Protein AF-A0A955QZ92-F1 (afdb_monomer_lite)

Radius of gyration: 21.79 Å; chains: 1; bounding box: 54×32×63 Å

Sequence (144 aa):
MKGEHNRLDAIRAVPSRWRGFRLCREVRLTLQNGEVLKRGCGRRGLYPFDGGWRCFYCGRYLYESVPSLQAMWFHFRLAREYWRVQSANGRDFINGVPVPGLPDPVPQALQSDLSEPDPPEWFSVFVESEEAEFKRYLKQKYLH

pLDDT: mean 74.3, std 14.41, range [29.67, 90.38]

Foldseek 3Di:
DDDDDPDVVVVVPDPPVLVQFDFFDWDWDQDPVRDTDIGTDRDRAWHDDQQGTAGPPRRDDDGDPDGDLLVVLVVVLVVCVQQPWDDDPNFTDHPNHTDDDDPPDDPPVCPVVSPDSGHDPLSVVVVPDDPVSSVVVCCVPPVD

Secondary structure (DSSP, 8-state):
-----SSSHHHHT--GGGTTPEE---EEEE-TTS-EEEE--SSEEEEEETTEEEETTT--EEE-SS--HHHHHHHHHHHHHHT--EEETTEEEETTEE--S---PPPGGGTTGGG-SSPPHHHHHHHHS-HHHHHHHHHHHH--

Structure (mmCIF, N/CA/C/O backbone):
data_AF-A0A955QZ92-F1
#
_entry.id   AF-A0A955QZ92-F1
#
loop_
_atom_site.group_PDB
_atom_site.id
_atom_site.type_symbol
_atom_site.label_atom_id
_atom_site.label_alt_id
_atom_site.label_comp_id
_atom_site.label_asym_id
_atom_site.label_entity_id
_atom_site.label_seq_id
_atom_site.pdbx_PDB_ins_code
_atom_site.Cartn_x
_atom_site.Cartn_y
_atom_site.Cartn_z
_atom_site.occupancy
_atom_site.B_iso_or_equiv
_atom_site.auth_seq_id
_atom_site.auth_comp_id
_atom_site.auth_asym_id
_atom_site.auth_atom_id
_atom_site.pdbx_PDB_model_num
ATOM 1 N N . MET A 1 1 ? 29.676 20.173 -33.181 1.00 40.31 1 MET A N 1
ATOM 2 C CA . MET A 1 1 ? 28.354 19.528 -33.334 1.00 40.31 1 MET A CA 1
ATOM 3 C C . MET A 1 1 ? 28.544 18.218 -34.087 1.00 40.31 1 MET A C 1
ATOM 5 O O . MET A 1 1 ? 28.833 18.254 -35.273 1.00 40.31 1 MET A O 1
ATOM 9 N N . LYS A 1 2 ? 28.497 17.074 -33.395 1.00 35.91 2 LYS A N 1
ATOM 10 C CA . LYS A 1 2 ? 28.507 15.735 -34.008 1.00 35.91 2 LYS A CA 1
ATOM 11 C C . LYS A 1 2 ? 27.272 15.003 -33.488 1.00 35.91 2 LYS A C 1
ATOM 13 O O . LYS A 1 2 ? 27.236 14.598 -32.331 1.00 35.91 2 LYS A O 1
ATOM 18 N N . GLY A 1 3 ? 26.241 15.002 -34.327 1.00 29.67 3 GLY A N 1
ATOM 19 C CA . GLY A 1 3 ? 24.891 14.550 -34.025 1.00 29.67 3 GLY A CA 1
ATOM 20 C C . GLY A 1 3 ? 24.728 13.030 -34.005 1.00 29.67 3 GLY A C 1
ATOM 21 O O . GLY A 1 3 ? 25.269 12.307 -34.836 1.00 29.67 3 GLY A O 1
ATOM 22 N N . GLU A 1 4 ? 23.946 12.577 -33.028 1.00 36.84 4 GLU A N 1
ATOM 23 C CA . GLU A 1 4 ? 22.686 11.846 -33.256 1.00 36.84 4 GLU A CA 1
ATOM 24 C C . GLU A 1 4 ? 22.673 10.554 -34.095 1.00 36.84 4 GLU A C 1
ATOM 26 O O . GLU A 1 4 ? 21.611 10.131 -34.531 1.00 36.84 4 GLU A O 1
ATOM 31 N N . HIS A 1 5 ? 23.786 9.835 -34.233 1.00 37.72 5 HIS A N 1
ATOM 32 C CA . HIS A 1 5 ? 23.803 8.502 -34.866 1.00 37.72 5 HIS A CA 1
ATOM 33 C C . HIS A 1 5 ? 24.046 7.351 -33.879 1.00 37.72 5 HIS A C 1
ATOM 35 O O . HIS A 1 5 ? 24.891 6.501 -34.118 1.00 37.72 5 HIS A O 1
ATOM 41 N N . ASN A 1 6 ? 23.354 7.310 -32.731 1.00 42.56 6 ASN A N 1
ATOM 42 C CA . ASN A 1 6 ? 23.531 6.166 -31.813 1.00 42.56 6 ASN A CA 1
ATOM 43 C C . ASN A 1 6 ? 22.317 5.764 -30.958 1.00 42.56 6 ASN A C 1
ATOM 45 O O . ASN A 1 6 ? 22.442 4.962 -30.034 1.00 42.56 6 ASN A O 1
ATOM 49 N N . ARG A 1 7 ? 21.118 6.304 -31.225 1.00 41.19 7 ARG A N 1
ATOM 50 C CA . ARG A 1 7 ? 19.920 5.979 -30.421 1.00 41.19 7 ARG A CA 1
ATOM 51 C C . ARG A 1 7 ? 19.051 4.859 -30.995 1.00 41.19 7 ARG A C 1
ATOM 53 O O . ARG A 1 7 ? 18.322 4.234 -30.229 1.00 41.19 7 ARG A O 1
ATOM 60 N N . LEU A 1 8 ? 19.141 4.584 -32.297 1.00 33.97 8 LEU A N 1
ATOM 61 C CA . LEU A 1 8 ? 18.308 3.574 -32.962 1.00 33.97 8 LEU A CA 1
ATOM 62 C C . LEU A 1 8 ? 18.939 2.170 -32.964 1.00 33.97 8 LEU A C 1
ATOM 64 O O . LEU A 1 8 ? 18.208 1.182 -32.895 1.00 33.97 8 LEU A O 1
ATOM 68 N N . ASP A 1 9 ? 20.268 2.055 -32.903 1.00 33.69 9 ASP A N 1
ATOM 69 C CA . ASP A 1 9 ? 20.948 0.749 -32.878 1.00 33.69 9 ASP A CA 1
ATOM 70 C C . ASP A 1 9 ? 20.812 0.020 -31.531 1.00 33.69 9 ASP A C 1
ATOM 72 O O . ASP A 1 9 ? 20.764 -1.210 -31.474 1.00 33.69 9 ASP A O 1
ATOM 76 N N . ALA A 1 10 ? 20.602 0.758 -30.436 1.00 40.53 10 ALA A N 1
ATOM 77 C CA . ALA A 1 10 ? 20.368 0.186 -29.107 1.00 40.53 10 ALA A CA 1
ATOM 78 C C . ALA A 1 10 ? 19.004 -0.527 -28.959 1.00 40.53 10 ALA A C 1
ATOM 80 O O . ALA A 1 10 ? 18.770 -1.228 -27.969 1.00 40.53 10 ALA A O 1
ATOM 81 N N . ILE A 1 11 ? 18.088 -0.354 -29.921 1.00 42.81 11 ILE A N 1
ATOM 82 C CA . ILE A 1 11 ? 16.780 -1.029 -29.934 1.00 42.81 11 ILE A CA 1
ATOM 83 C C . ILE A 1 11 ? 16.897 -2.431 -30.559 1.00 42.81 11 ILE A C 1
ATOM 85 O O . ILE A 1 11 ? 16.147 -3.332 -30.184 1.00 42.81 11 ILE A O 1
ATOM 89 N N . ARG A 1 12 ? 17.880 -2.663 -31.443 1.00 40.00 12 ARG A N 1
ATOM 90 C CA . ARG A 1 12 ? 18.053 -3.937 -32.167 1.00 40.00 12 ARG A CA 1
ATOM 91 C C . ARG A 1 12 ? 18.789 -5.028 -31.380 1.00 40.00 12 ARG A C 1
ATOM 93 O O . ARG A 1 12 ? 18.688 -6.194 -31.740 1.00 40.00 12 ARG A O 1
ATOM 100 N N . ALA A 1 13 ? 19.452 -4.687 -30.274 1.00 47.59 13 ALA A N 1
ATOM 101 C CA . ALA A 1 13 ? 20.216 -5.630 -29.447 1.00 47.59 13 ALA A CA 1
ATOM 102 C C . ALA A 1 13 ? 19.451 -6.155 -28.215 1.00 47.59 13 ALA A C 1
ATOM 104 O O . ALA A 1 13 ? 20.060 -6.575 -27.234 1.00 47.59 13 ALA A O 1
ATOM 105 N N . VAL A 1 14 ? 18.116 -6.094 -28.214 1.00 44.47 14 VAL A N 1
ATOM 106 C CA . VAL A 1 14 ? 17.300 -6.594 -27.100 1.00 44.47 14 VAL A CA 1
ATOM 107 C C . VAL A 1 14 ? 16.925 -8.046 -27.395 1.00 44.47 14 VAL A C 1
ATOM 109 O O . VAL A 1 14 ? 16.138 -8.277 -28.314 1.00 44.47 14 VAL A O 1
ATOM 112 N N . PRO A 1 15 ? 17.446 -9.038 -26.646 1.00 48.94 15 PRO A N 1
ATOM 113 C CA . PRO A 1 15 ? 17.059 -10.428 -26.852 1.00 48.94 15 PRO A CA 1
ATOM 114 C C . PRO A 1 15 ? 15.538 -10.558 -26.717 1.00 48.94 15 PRO A C 1
ATOM 116 O O . PRO A 1 15 ? 14.954 -9.953 -25.818 1.00 48.94 15 PRO A O 1
ATOM 119 N N . SER A 1 16 ? 14.896 -11.339 -27.587 1.00 55.75 16 SER A N 1
ATOM 120 C CA . SER A 1 16 ? 13.429 -11.460 -27.694 1.00 55.75 16 SER A CA 1
ATOM 121 C C . SER A 1 16 ? 12.715 -11.697 -26.355 1.00 55.75 16 SER A C 1
ATOM 123 O O .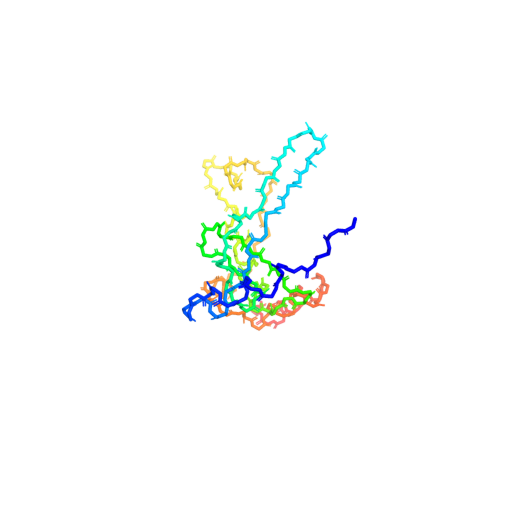 SER A 1 16 ? 11.627 -11.164 -26.160 1.00 55.75 16 SER A O 1
ATOM 125 N N . ARG A 1 17 ? 13.365 -12.404 -25.418 1.00 50.94 17 ARG A N 1
ATOM 126 C CA . ARG A 1 17 ? 12.910 -12.652 -24.034 1.00 50.94 17 ARG A CA 1
ATOM 127 C C . ARG A 1 17 ? 12.725 -11.402 -23.160 1.00 50.94 17 ARG A C 1
ATOM 129 O O . ARG A 1 17 ? 12.128 -11.492 -22.098 1.00 50.94 17 ARG A O 1
ATOM 136 N N . TRP A 1 18 ? 13.254 -10.251 -23.576 1.00 49.97 18 TRP A N 1
ATOM 137 C CA . TRP A 1 18 ? 13.146 -8.977 -22.857 1.00 49.97 18 TRP A CA 1
ATOM 138 C C . TRP A 1 18 ? 12.116 -8.021 -23.475 1.00 49.97 18 TRP A C 1
ATOM 140 O O . TRP A 1 18 ? 11.957 -6.899 -22.985 1.00 49.97 18 TRP A O 1
ATOM 150 N N . ARG A 1 19 ? 11.409 -8.432 -24.540 1.00 52.34 19 ARG A N 1
ATOM 151 C CA . ARG A 1 19 ? 10.247 -7.689 -25.045 1.00 52.34 19 ARG A CA 1
ATOM 152 C C . ARG A 1 19 ? 9.171 -7.688 -23.953 1.00 52.34 19 ARG A C 1
ATOM 154 O O . ARG A 1 19 ? 8.686 -8.743 -23.576 1.00 52.34 19 ARG A O 1
ATOM 161 N N . GLY A 1 20 ? 8.865 -6.509 -23.410 1.00 62.28 20 GLY A N 1
ATOM 162 C CA . GLY A 1 20 ? 7.919 -6.319 -22.301 1.00 62.28 20 GLY A CA 1
ATOM 163 C C . GLY A 1 20 ? 8.542 -5.774 -21.009 1.00 62.28 20 GLY A C 1
ATOM 164 O O . GLY A 1 20 ? 7.828 -5.183 -20.204 1.00 62.28 20 GLY A O 1
ATOM 165 N N . PHE A 1 21 ? 9.868 -5.870 -20.830 1.00 71.69 21 PHE A N 1
ATOM 166 C CA . PHE A 1 21 ? 10.533 -5.375 -19.619 1.00 71.69 21 PHE A CA 1
ATOM 167 C C . PHE A 1 21 ? 11.074 -3.948 -19.787 1.00 71.69 21 PHE A C 1
ATOM 169 O O . PHE A 1 21 ? 11.893 -3.667 -20.669 1.00 71.69 21 PHE A O 1
ATOM 176 N N . ARG A 1 22 ? 10.666 -3.037 -18.896 1.00 84.56 22 ARG A N 1
ATOM 177 C CA . ARG A 1 22 ? 11.138 -1.643 -18.854 1.00 84.56 22 ARG A CA 1
ATOM 178 C C . ARG A 1 22 ? 12.416 -1.491 -18.014 1.00 84.56 22 ARG A C 1
ATOM 180 O O . ARG A 1 22 ? 12.783 -2.337 -17.192 1.00 84.56 22 ARG A O 1
ATOM 187 N N . LEU A 1 23 ? 13.118 -0.379 -18.234 1.00 86.81 23 LEU A N 1
ATOM 188 C CA . LEU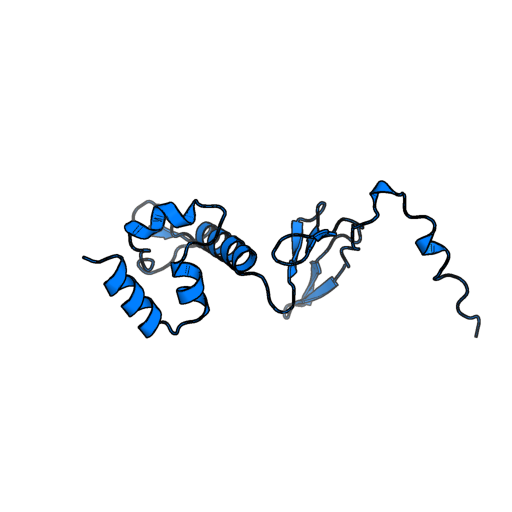 A 1 23 ? 14.327 -0.008 -17.496 1.00 86.81 23 LEU A CA 1
ATOM 189 C C . LEU A 1 23 ? 13.982 0.511 -16.093 1.00 86.81 23 LEU A C 1
ATOM 191 O O . LEU A 1 23 ? 13.323 1.543 -15.968 1.00 86.81 23 LEU A O 1
ATOM 195 N N . CYS A 1 24 ? 14.497 -0.135 -15.045 1.00 87.81 24 CYS A N 1
ATOM 196 C CA . CYS A 1 24 ? 14.439 0.394 -13.684 1.00 87.81 24 CYS A CA 1
ATOM 197 C C . CYS A 1 24 ? 15.444 1.544 -13.534 1.00 87.81 24 CYS A C 1
ATOM 199 O O . CYS A 1 24 ? 16.604 1.321 -13.187 1.00 87.81 24 CYS A O 1
ATOM 201 N N . ARG A 1 25 ? 15.018 2.775 -13.838 1.00 85.56 25 ARG A N 1
ATOM 202 C CA . ARG A 1 25 ? 15.896 3.955 -13.794 1.00 85.56 25 ARG A CA 1
ATOM 203 C C . ARG A 1 25 ? 16.478 4.165 -12.401 1.00 85.56 25 ARG A C 1
ATOM 205 O O . ARG A 1 25 ? 15.756 4.078 -11.410 1.00 85.56 25 ARG A O 1
ATOM 212 N N . GLU A 1 26 ? 17.763 4.482 -12.338 1.00 90.38 26 GLU A N 1
ATOM 213 C CA . GLU A 1 26 ? 18.386 4.926 -11.096 1.00 90.38 26 GLU A CA 1
ATOM 214 C C . GLU A 1 26 ? 17.992 6.380 -10.825 1.00 90.38 26 GLU A C 1
ATOM 216 O O . GLU A 1 26 ? 18.069 7.228 -11.710 1.00 90.38 26 GLU A O 1
ATOM 221 N N . VAL A 1 27 ? 17.542 6.657 -9.606 1.00 85.25 27 VAL A N 1
ATOM 222 C CA . VAL A 1 27 ? 17.233 7.999 -9.111 1.00 85.25 27 VAL A CA 1
ATOM 223 C C . VAL A 1 27 ? 18.059 8.201 -7.854 1.00 85.25 27 VAL A C 1
ATOM 225 O O . VAL A 1 27 ? 18.016 7.363 -6.956 1.00 85.25 27 VAL A O 1
ATOM 228 N N . ARG A 1 28 ? 18.827 9.286 -7.793 1.00 84.94 28 ARG A N 1
ATOM 229 C CA . ARG A 1 28 ? 19.561 9.687 -6.590 1.00 84.94 28 ARG A CA 1
ATOM 230 C C . ARG A 1 28 ? 18.813 10.851 -5.957 1.00 84.94 28 ARG A C 1
ATOM 232 O O . ARG A 1 28 ? 18.557 11.840 -6.635 1.00 84.94 28 ARG A O 1
ATOM 239 N N . LEU A 1 29 ? 18.416 10.687 -4.704 1.00 80.25 29 LEU A N 1
ATOM 240 C CA . LEU A 1 29 ? 17.719 11.692 -3.911 1.00 80.25 29 LEU A CA 1
ATOM 241 C C . LEU A 1 29 ? 18.671 12.149 -2.815 1.00 80.25 29 LEU A C 1
ATOM 243 O O . LEU A 1 29 ? 19.108 11.322 -2.021 1.00 80.25 29 LEU A O 1
ATOM 247 N N . THR A 1 30 ? 18.991 13.436 -2.778 1.00 87.69 30 THR A N 1
ATOM 248 C CA . THR A 1 30 ? 19.727 14.014 -1.652 1.00 87.69 30 THR A CA 1
ATOM 249 C C . THR A 1 30 ? 18.722 14.403 -0.574 1.00 87.69 30 THR A C 1
ATOM 251 O O . THR A 1 30 ? 17.778 15.145 -0.846 1.00 87.69 30 THR A O 1
ATOM 254 N N . LEU A 1 31 ? 18.885 13.854 0.625 1.00 80.50 31 LEU A N 1
ATOM 255 C CA . LEU A 1 31 ? 18.057 14.141 1.792 1.00 80.50 31 LEU A CA 1
ATOM 256 C C . LEU A 1 31 ? 18.471 15.475 2.433 1.00 80.50 31 LEU A C 1
ATOM 258 O O . LEU A 1 31 ? 19.552 16.000 2.169 1.00 80.50 31 LEU A O 1
ATOM 262 N N . GLN A 1 32 ? 17.618 16.026 3.303 1.00 69.25 32 GLN A N 1
ATOM 263 C CA . GLN A 1 32 ? 17.880 17.305 3.983 1.00 69.25 32 GLN A CA 1
ATOM 264 C C . GLN A 1 32 ? 19.141 17.279 4.867 1.00 69.25 32 GLN A C 1
ATOM 266 O O . GLN A 1 32 ? 19.760 18.316 5.075 1.00 69.25 32 GLN A O 1
ATOM 271 N N . ASN A 1 33 ? 19.548 16.100 5.346 1.00 82.38 33 ASN A N 1
ATOM 272 C CA . ASN A 1 33 ? 20.774 15.882 6.120 1.00 82.38 33 ASN A CA 1
ATOM 273 C C . ASN A 1 33 ? 22.032 15.669 5.245 1.00 82.38 33 ASN A C 1
ATOM 275 O O . ASN A 1 33 ? 23.099 15.380 5.778 1.00 82.38 33 ASN A O 1
ATOM 279 N N . GLY A 1 34 ? 21.922 15.782 3.916 1.00 83.50 34 GLY A N 1
ATOM 280 C CA . GLY A 1 34 ? 23.031 15.605 2.973 1.00 83.50 34 GLY A CA 1
ATOM 281 C C . GLY A 1 34 ? 23.281 14.162 2.518 1.00 83.50 34 GLY A C 1
ATOM 282 O O . GLY A 1 34 ? 24.095 13.948 1.619 1.00 83.50 34 GLY A O 1
ATOM 283 N N . GLU A 1 35 ? 22.576 13.169 3.065 1.00 77.00 35 GLU A N 1
ATOM 284 C CA . GLU A 1 35 ? 22.698 11.777 2.620 1.00 77.00 35 GLU A CA 1
ATOM 285 C C . GLU A 1 35 ? 22.128 11.583 1.210 1.00 77.00 35 GLU A C 1
ATOM 287 O O . GLU A 1 35 ? 21.101 12.159 0.846 1.00 77.00 35 GLU A O 1
ATOM 292 N N . VAL A 1 36 ? 22.768 10.732 0.402 1.00 80.50 36 VAL A N 1
ATOM 293 C CA . VAL A 1 36 ? 22.316 10.428 -0.964 1.00 80.50 36 VAL A CA 1
ATOM 294 C C . VAL A 1 36 ? 21.696 9.039 -1.014 1.00 80.50 36 VAL A C 1
ATOM 296 O O . VAL A 1 36 ? 22.383 8.020 -0.961 1.00 80.50 36 VAL A O 1
ATOM 299 N N . LEU A 1 37 ? 20.382 8.994 -1.203 1.00 77.25 37 LEU A N 1
ATOM 300 C CA . LEU A 1 37 ? 19.622 7.763 -1.340 1.00 77.25 37 LEU A CA 1
ATOM 301 C C . LEU A 1 37 ? 19.491 7.374 -2.817 1.00 77.25 37 LEU A C 1
ATOM 303 O O . LEU A 1 37 ? 18.907 8.093 -3.631 1.00 77.25 37 LEU A O 1
ATOM 307 N N . LYS A 1 38 ? 20.006 6.195 -3.176 1.00 82.19 38 LYS A N 1
ATOM 308 C CA . LYS A 1 38 ? 19.852 5.608 -4.514 1.00 82.19 38 LYS A CA 1
ATOM 309 C C . LYS A 1 38 ? 18.593 4.737 -4.571 1.00 82.19 38 LYS A C 1
ATOM 311 O O . LYS A 1 38 ? 18.492 3.741 -3.864 1.00 82.19 38 LYS A O 1
ATOM 316 N N . ARG A 1 39 ? 17.660 5.053 -5.474 1.00 79.94 39 ARG A N 1
ATOM 317 C CA . ARG A 1 39 ? 16.501 4.210 -5.825 1.00 79.94 39 ARG A CA 1
ATOM 318 C C . ARG A 1 39 ? 16.661 3.616 -7.219 1.00 79.94 39 ARG A C 1
ATOM 320 O O . ARG A 1 39 ? 16.948 4.334 -8.169 1.00 79.94 39 ARG A O 1
ATOM 327 N N . GLY A 1 40 ? 16.357 2.328 -7.371 1.00 83.81 40 GLY A N 1
ATOM 328 C CA . GLY A 1 40 ? 16.430 1.624 -8.657 1.00 83.81 40 GLY A CA 1
ATOM 329 C C . GLY A 1 40 ? 17.820 1.065 -8.972 1.00 83.81 40 GLY A C 1
ATOM 330 O O . GLY A 1 40 ? 18.828 1.529 -8.445 1.00 83.81 40 GLY A O 1
ATOM 331 N N . CYS A 1 41 ? 17.857 0.025 -9.807 1.00 88.38 41 CYS A N 1
ATOM 332 C CA . CYS A 1 41 ? 19.059 -0.787 -10.037 1.00 88.38 41 CYS A CA 1
ATOM 333 C C . CYS A 1 41 ? 19.681 -0.642 -11.432 1.00 88.38 41 CYS A C 1
ATOM 335 O O . CYS A 1 41 ? 20.590 -1.398 -11.758 1.00 88.38 41 CYS A O 1
ATOM 337 N N . GLY A 1 42 ? 19.132 0.211 -12.304 1.00 88.44 42 GLY A N 1
ATOM 338 C CA . GLY A 1 42 ? 19.633 0.414 -13.669 1.00 88.44 42 GLY A CA 1
ATOM 339 C C . GLY A 1 42 ? 19.408 -0.769 -14.620 1.00 88.44 42 GLY A C 1
ATOM 340 O O . GLY A 1 42 ? 19.730 -0.680 -15.800 1.00 88.44 42 GLY A O 1
ATOM 341 N N . ARG A 1 43 ? 18.838 -1.881 -14.139 1.00 85.88 43 ARG A N 1
ATOM 342 C CA . ARG A 1 43 ? 18.580 -3.088 -14.939 1.00 85.88 43 ARG A CA 1
ATOM 343 C C . ARG A 1 43 ? 17.241 -2.992 -15.671 1.00 85.88 43 ARG A C 1
ATOM 345 O O . ARG A 1 43 ? 16.274 -2.427 -15.152 1.00 85.88 43 ARG A O 1
ATOM 352 N N . ARG A 1 44 ? 17.159 -3.582 -16.867 1.00 87.06 44 ARG A N 1
ATOM 353 C CA . ARG A 1 44 ? 15.875 -3.864 -17.525 1.00 87.06 44 ARG A CA 1
ATOM 354 C C . ARG A 1 44 ? 15.248 -5.064 -16.837 1.00 87.06 44 ARG A C 1
ATOM 356 O O . ARG A 1 44 ? 15.767 -6.162 -16.928 1.00 87.06 44 ARG A O 1
ATOM 363 N N . GLY A 1 45 ? 14.189 -4.820 -16.088 1.00 87.19 45 GLY A N 1
ATOM 364 C CA . GLY A 1 45 ? 13.555 -5.837 -15.251 1.00 87.19 45 GLY A CA 1
ATOM 365 C C . GLY A 1 45 ? 12.271 -5.352 -14.599 1.00 87.19 45 GLY A C 1
ATOM 366 O O . GLY A 1 45 ? 11.753 -6.040 -13.727 1.00 87.19 45 GLY A O 1
ATOM 367 N N . LEU A 1 46 ? 11.781 -4.169 -14.991 1.00 87.12 46 LEU A N 1
ATOM 368 C CA . LEU A 1 46 ? 10.437 -3.733 -14.648 1.00 87.12 46 LEU A CA 1
ATOM 369 C C . LEU A 1 46 ? 9.449 -4.513 -15.503 1.00 87.12 46 LEU A C 1
ATOM 371 O O . LEU A 1 46 ? 9.488 -4.385 -16.725 1.00 87.12 46 LEU A O 1
ATOM 375 N N . TYR A 1 47 ? 8.574 -5.271 -14.869 1.00 83.31 47 TYR A N 1
ATOM 376 C CA . TYR A 1 47 ? 7.450 -5.943 -15.509 1.00 83.31 47 TYR A CA 1
ATOM 377 C C . TYR A 1 47 ? 6.137 -5.320 -15.029 1.00 83.31 47 TYR A C 1
ATOM 379 O O . TYR A 1 47 ? 6.120 -4.732 -13.939 1.00 83.31 47 TYR A O 1
ATOM 387 N N . PRO A 1 48 ? 5.071 -5.386 -15.843 1.00 82.06 48 PRO A N 1
ATOM 388 C CA . PRO A 1 48 ? 3.777 -4.859 -15.448 1.00 82.06 48 PRO A CA 1
ATOM 389 C C . PRO A 1 48 ? 3.179 -5.683 -14.300 1.00 82.06 48 PRO A C 1
ATOM 391 O O . PRO A 1 48 ? 3.357 -6.897 -14.238 1.00 82.06 48 PRO A O 1
ATOM 394 N N . PHE A 1 49 ? 2.472 -5.005 -13.405 1.00 78.12 49 PHE A N 1
ATOM 395 C CA . PHE A 1 49 ? 1.547 -5.579 -12.429 1.00 78.12 49 PHE A CA 1
ATOM 396 C C . PHE A 1 49 ? 0.331 -4.647 -12.333 1.00 78.12 49 PHE A C 1
ATOM 398 O O . PHE A 1 49 ? 0.370 -3.547 -12.883 1.00 78.12 49 PHE A O 1
ATOM 405 N N . ASP A 1 50 ? -0.709 -5.036 -11.600 1.00 69.50 50 ASP A N 1
ATOM 406 C CA . ASP A 1 50 ? -1.997 -4.321 -11.584 1.00 69.50 50 ASP A CA 1
ATOM 407 C C . ASP A 1 50 ? -1.907 -2.845 -11.147 1.00 69.50 50 ASP A C 1
ATOM 409 O O . ASP A 1 50 ? -2.823 -2.068 -11.397 1.00 69.50 50 ASP A O 1
ATOM 413 N N . GLY A 1 51 ? -0.812 -2.431 -10.499 1.00 68.38 51 GLY A N 1
ATOM 414 C CA . GLY A 1 51 ? -0.578 -1.054 -10.044 1.00 68.38 51 GLY A CA 1
ATOM 415 C C . GLY A 1 51 ? 0.454 -0.256 -10.822 1.00 68.38 51 GLY A C 1
ATOM 416 O O . GLY A 1 51 ? 0.807 0.842 -10.390 1.00 68.38 51 GLY A O 1
ATOM 417 N N . GLY A 1 52 ? 0.999 -0.813 -11.902 1.00 82.75 52 GLY A N 1
ATOM 418 C CA . GLY A 1 52 ? 2.060 -0.205 -12.695 1.00 82.75 52 GLY A CA 1
ATOM 419 C C . GLY A 1 52 ? 3.200 -1.175 -12.955 1.00 82.75 52 GLY A C 1
ATOM 420 O O . GLY A 1 52 ? 3.027 -2.179 -13.636 1.00 82.75 52 GLY A O 1
ATOM 421 N N . TRP A 1 53 ? 4.405 -0.880 -12.460 1.00 84.44 53 TRP A N 1
ATOM 422 C CA . TRP A 1 53 ? 5.606 -1.657 -12.785 1.00 84.44 53 TRP A CA 1
ATOM 423 C C . TRP A 1 53 ? 6.395 -2.079 -11.547 1.00 84.44 53 TRP A C 1
ATOM 425 O O . TRP A 1 53 ? 6.711 -1.244 -10.702 1.00 84.44 53 TRP A O 1
ATOM 435 N N . ARG A 1 54 ? 6.804 -3.350 -11.475 1.00 85.38 54 ARG A N 1
ATOM 436 C CA . ARG A 1 54 ? 7.653 -3.892 -10.400 1.00 85.38 54 ARG A CA 1
ATOM 437 C C . ARG A 1 54 ? 8.97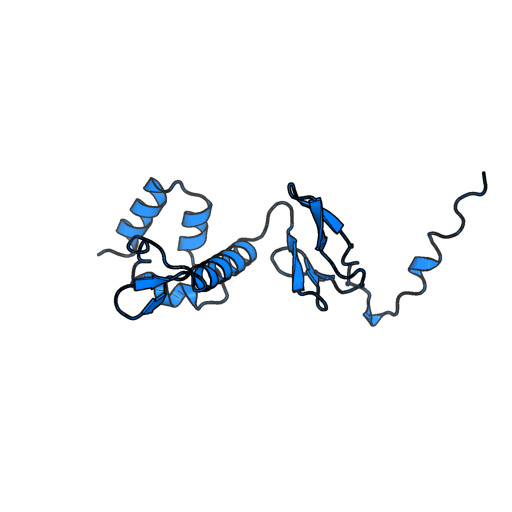8 -4.397 -10.955 1.00 85.38 54 ARG A C 1
ATOM 439 O O . ARG A 1 54 ? 9.019 -5.051 -11.989 1.00 85.38 54 ARG A O 1
ATOM 446 N N . CYS A 1 55 ? 10.088 -4.095 -10.280 1.00 85.88 55 CYS A N 1
ATOM 447 C CA . CYS A 1 55 ? 11.417 -4.553 -10.688 1.00 85.88 55 CYS A CA 1
ATOM 448 C C . CYS A 1 55 ? 11.748 -5.919 -10.078 1.00 85.88 55 CYS A C 1
ATOM 450 O O . CYS A 1 55 ? 11.785 -6.043 -8.854 1.00 85.88 55 CYS A O 1
ATOM 452 N N . PHE A 1 56 ? 12.090 -6.907 -10.911 1.00 84.31 56 PHE A N 1
ATOM 453 C CA . PHE A 1 56 ? 12.508 -8.242 -10.455 1.00 84.31 56 PHE A CA 1
ATOM 454 C C . PHE A 1 56 ? 13.766 -8.217 -9.570 1.00 84.31 56 PHE A C 1
ATOM 456 O O . PHE A 1 56 ? 13.895 -9.011 -8.649 1.00 84.31 56 PHE A O 1
ATOM 463 N N . TYR A 1 57 ? 14.695 -7.293 -9.830 1.00 84.50 57 TYR A N 1
ATOM 464 C CA . TYR A 1 57 ? 16.014 -7.307 -9.189 1.00 84.50 57 TYR A CA 1
ATOM 465 C C . TYR A 1 57 ? 16.081 -6.574 -7.854 1.00 84.50 57 TYR A C 1
ATOM 467 O O . TYR A 1 57 ? 16.791 -7.008 -6.958 1.00 84.50 57 TYR A O 1
ATOM 475 N N . CYS A 1 58 ? 15.412 -5.427 -7.739 1.00 82.69 58 CYS A N 1
ATOM 476 C CA . CYS A 1 58 ? 15.519 -4.570 -6.554 1.00 82.69 58 CYS A CA 1
ATOM 477 C C . CYS A 1 58 ? 14.184 -4.327 -5.853 1.00 82.69 58 CYS A C 1
ATOM 479 O O . CYS A 1 58 ? 14.114 -3.479 -4.970 1.00 82.69 58 CYS A O 1
ATOM 481 N N . GLY A 1 59 ? 13.112 -4.993 -6.292 1.00 81.31 59 GLY A N 1
ATOM 482 C CA . GLY A 1 59 ? 11.788 -4.872 -5.683 1.00 81.31 59 GLY A CA 1
ATOM 483 C C . GLY A 1 59 ? 11.142 -3.490 -5.808 1.00 81.31 59 GLY A C 1
ATOM 484 O O . GLY A 1 59 ? 10.085 -3.272 -5.231 1.00 81.31 59 GLY A O 1
ATOM 485 N N . ARG A 1 60 ? 11.740 -2.546 -6.551 1.00 79.81 60 ARG A N 1
ATOM 486 C CA . ARG A 1 60 ? 11.186 -1.197 -6.726 1.00 79.81 60 ARG A CA 1
ATOM 487 C C . ARG A 1 60 ? 9.864 -1.240 -7.492 1.00 79.81 60 ARG A C 1
ATOM 489 O O . ARG A 1 60 ? 9.807 -1.839 -8.566 1.00 79.81 60 ARG A O 1
ATOM 496 N N . TYR A 1 61 ? 8.886 -0.491 -6.995 1.00 79.06 61 TYR A N 1
ATOM 497 C CA . TYR A 1 61 ? 7.617 -0.216 -7.663 1.00 79.06 61 TYR A CA 1
ATOM 498 C C . TYR A 1 61 ? 7.639 1.160 -8.348 1.00 79.06 61 TYR A C 1
ATOM 500 O O . TYR A 1 61 ? 8.247 2.111 -7.844 1.00 79.06 61 TYR A O 1
ATOM 508 N N . LEU A 1 62 ? 7.002 1.254 -9.512 1.00 75.75 62 LEU A N 1
ATOM 509 C CA . LEU A 1 62 ? 6.623 2.495 -10.181 1.00 75.75 62 LEU A CA 1
ATOM 510 C C . LEU A 1 62 ? 5.113 2.449 -10.401 1.00 75.75 62 LEU A C 1
ATOM 512 O O . LEU A 1 62 ? 4.650 1.680 -11.242 1.00 75.75 62 LEU A O 1
ATOM 516 N N . TYR A 1 63 ? 4.379 3.250 -9.636 1.00 69.94 63 TYR A N 1
ATOM 517 C CA . TYR A 1 63 ? 2.925 3.307 -9.736 1.00 69.94 63 TYR A CA 1
ATOM 518 C C . TYR A 1 63 ? 2.475 4.118 -10.945 1.00 69.94 63 TYR A C 1
ATOM 520 O O . TYR A 1 63 ? 3.165 5.048 -11.374 1.00 69.94 63 TYR A O 1
ATOM 528 N N . GLU A 1 64 ? 1.321 3.753 -11.487 1.00 69.44 64 GLU A N 1
ATOM 529 C CA . GLU A 1 64 ? 0.604 4.578 -12.459 1.00 69.44 64 GLU A CA 1
ATOM 530 C C . GLU A 1 64 ? -0.010 5.813 -11.789 1.00 69.44 64 GLU A C 1
ATOM 532 O O . GLU A 1 64 ? -0.129 5.879 -10.566 1.00 69.44 64 GLU A O 1
ATOM 537 N N . SER A 1 65 ? -0.371 6.820 -12.591 1.00 64.31 65 SER A N 1
ATOM 538 C CA . SER A 1 65 ? -0.967 8.068 -12.090 1.00 64.31 65 SER A CA 1
ATOM 539 C C . SER A 1 65 ? -2.302 7.849 -11.377 1.00 64.31 65 SER A C 1
ATOM 541 O O . SER A 1 65 ? -2.669 8.654 -10.530 1.00 64.31 65 SER A O 1
ATOM 543 N N . VAL A 1 66 ? -3.004 6.763 -11.713 1.00 70.50 66 VAL A N 1
ATOM 544 C CA . VAL A 1 66 ? -4.201 6.280 -11.022 1.00 70.50 66 VAL A CA 1
ATOM 545 C C . VAL A 1 66 ? -4.018 4.770 -10.821 1.00 70.50 66 VAL A C 1
ATOM 547 O O . VAL A 1 66 ? -4.207 4.017 -11.774 1.00 70.50 66 VAL A O 1
ATOM 550 N N . PRO A 1 67 ? -3.552 4.305 -9.649 1.00 68.81 67 PRO A N 1
ATOM 551 C CA . PRO A 1 67 ? -3.381 2.876 -9.398 1.00 68.81 67 PRO A CA 1
ATOM 552 C C . PRO A 1 67 ? -4.742 2.166 -9.361 1.00 68.81 67 PRO A C 1
ATOM 554 O O . PRO A 1 67 ? -5.733 2.742 -8.919 1.00 68.81 67 PRO A O 1
ATOM 557 N N . SER A 1 68 ? -4.794 0.902 -9.791 1.00 81.38 68 SER A N 1
ATOM 558 C CA . SER A 1 68 ? -6.007 0.085 -9.657 1.00 81.38 68 SER A CA 1
ATOM 559 C C . SER A 1 68 ? -6.364 -0.172 -8.187 1.00 81.38 68 SER A C 1
ATOM 561 O O . SER A 1 68 ? -5.499 -0.147 -7.305 1.00 81.38 68 SER A O 1
ATOM 563 N N . LEU A 1 69 ? -7.630 -0.510 -7.922 1.00 81.00 69 LEU A N 1
ATOM 564 C CA . LEU A 1 69 ? -8.084 -0.880 -6.578 1.00 81.00 69 LEU A CA 1
ATOM 565 C C . LEU A 1 69 ? -7.315 -2.096 -6.024 1.00 81.00 69 LEU A C 1
ATOM 567 O O . LEU A 1 69 ? -6.975 -2.117 -4.844 1.00 81.00 69 LEU A O 1
ATOM 571 N N . GLN A 1 70 ? -6.951 -3.061 -6.879 1.00 80.44 70 GLN A N 1
ATOM 572 C CA . GLN A 1 70 ? -6.096 -4.202 -6.518 1.00 80.44 70 GLN A CA 1
ATOM 573 C C . GLN A 1 70 ? -4.702 -3.765 -6.059 1.00 80.44 70 GLN A C 1
ATOM 575 O O . GLN A 1 70 ? -4.182 -4.256 -5.056 1.00 80.44 70 GLN A O 1
ATOM 580 N N . ALA A 1 71 ? -4.097 -2.798 -6.747 1.00 75.00 71 ALA A N 1
ATOM 581 C CA . ALA A 1 71 ? -2.810 -2.256 -6.340 1.00 75.00 71 ALA A CA 1
ATOM 582 C C . ALA A 1 71 ? -2.895 -1.496 -5.016 1.00 75.00 71 ALA A C 1
ATOM 584 O O . ALA A 1 71 ? -2.060 -1.694 -4.132 1.00 75.00 71 ALA A O 1
ATOM 585 N N . MET A 1 72 ? -3.920 -0.657 -4.857 1.00 81.50 72 MET A N 1
ATOM 586 C CA . MET A 1 72 ? -4.178 0.045 -3.601 1.00 81.50 72 MET A CA 1
ATOM 587 C C . MET A 1 72 ? -4.390 -0.945 -2.454 1.00 81.50 72 MET A C 1
ATOM 589 O O . MET A 1 72 ? -3.848 -0.742 -1.371 1.00 81.50 72 MET A O 1
ATOM 593 N N . TRP A 1 73 ? -5.082 -2.055 -2.711 1.00 86.06 73 TRP A N 1
ATOM 594 C CA . TRP A 1 73 ? -5.320 -3.114 -1.737 1.00 86.06 73 TRP A CA 1
ATOM 595 C C . TRP A 1 73 ? -4.051 -3.847 -1.323 1.00 86.06 73 TRP A C 1
ATOM 597 O O . TRP A 1 73 ? -3.794 -4.033 -0.134 1.00 86.06 73 TRP A O 1
ATOM 607 N N . PHE A 1 74 ? -3.207 -4.212 -2.289 1.00 82.56 74 PHE A N 1
ATOM 608 C CA . PHE A 1 74 ? -1.896 -4.789 -2.004 1.00 82.56 74 PHE A CA 1
ATOM 609 C C . PHE A 1 74 ? -1.067 -3.872 -1.091 1.00 82.56 74 PHE A C 1
ATOM 611 O O . PHE A 1 74 ? -0.494 -4.333 -0.102 1.00 82.56 74 PHE A O 1
ATOM 618 N N . HIS A 1 75 ? -1.037 -2.566 -1.376 1.00 78.69 75 HIS A N 1
ATOM 619 C CA . HIS A 1 75 ? -0.305 -1.609 -0.546 1.00 78.69 75 HIS A CA 1
ATOM 620 C C . HIS A 1 75 ? -0.941 -1.367 0.807 1.00 78.69 75 HIS A C 1
ATOM 622 O O . HIS A 1 75 ? -0.212 -1.253 1.788 1.00 78.69 75 HIS A O 1
ATOM 628 N N . PHE A 1 76 ? -2.266 -1.327 0.876 1.00 83.81 76 PHE A N 1
ATOM 629 C CA . PHE A 1 76 ? -2.994 -1.227 2.127 1.00 83.81 76 PHE A CA 1
ATOM 630 C C . PHE A 1 76 ? -2.668 -2.401 3.052 1.00 83.81 76 PHE A C 1
ATOM 632 O O . PHE A 1 76 ? -2.302 -2.182 4.205 1.00 83.81 76 PHE A O 1
ATOM 639 N N . ARG A 1 77 ? -2.708 -3.637 2.537 1.00 84.00 77 ARG A N 1
ATOM 640 C CA . ARG A 1 77 ? -2.335 -4.836 3.299 1.00 84.00 77 ARG A CA 1
ATOM 641 C C . ARG A 1 77 ? -0.874 -4.810 3.726 1.00 84.00 77 ARG A C 1
ATOM 643 O O . ARG A 1 77 ? -0.582 -5.021 4.897 1.00 84.00 77 ARG A O 1
ATOM 650 N N . LEU A 1 78 ? 0.041 -4.487 2.810 1.00 77.19 78 LEU A N 1
ATOM 651 C CA . LEU A 1 78 ? 1.469 -4.404 3.125 1.00 77.19 78 LEU A CA 1
ATOM 652 C C . LEU A 1 78 ? 1.755 -3.338 4.190 1.00 77.19 78 LEU A C 1
ATOM 654 O O . LEU A 1 78 ? 2.514 -3.587 5.122 1.00 77.19 78 LEU A O 1
ATOM 658 N N . ALA A 1 79 ? 1.146 -2.158 4.061 1.00 73.75 79 ALA A N 1
ATOM 659 C CA . ALA A 1 79 ? 1.268 -1.087 5.037 1.00 73.75 79 ALA A CA 1
ATOM 660 C C . ALA A 1 79 ? 0.684 -1.515 6.382 1.00 73.75 79 ALA A C 1
ATOM 662 O O . ALA A 1 79 ? 1.316 -1.280 7.404 1.00 73.75 79 ALA A O 1
ATOM 663 N N . ARG A 1 80 ? -0.468 -2.190 6.401 1.00 76.31 80 ARG A N 1
ATOM 664 C CA . ARG A 1 80 ? -1.049 -2.694 7.645 1.00 76.31 80 ARG A CA 1
ATOM 665 C C . ARG A 1 80 ? -0.199 -3.749 8.323 1.00 76.31 80 ARG A C 1
ATOM 667 O O . ARG A 1 80 ? -0.015 -3.634 9.521 1.00 76.31 80 ARG A O 1
ATOM 674 N N . GLU A 1 81 ? 0.337 -4.725 7.599 1.00 70.38 81 GLU A N 1
ATOM 675 C CA . GLU A 1 81 ? 1.235 -5.725 8.190 1.00 70.38 81 GLU A CA 1
ATOM 676 C C . GLU A 1 81 ? 2.516 -5.076 8.724 1.00 70.38 81 GLU A C 1
ATOM 678 O O . GLU A 1 81 ? 2.956 -5.375 9.831 1.00 70.38 81 GLU A O 1
ATOM 683 N N . TYR A 1 82 ? 3.080 -4.124 7.976 1.00 65.56 82 TYR A N 1
ATOM 684 C CA . TYR A 1 82 ? 4.279 -3.406 8.398 1.00 65.56 82 TYR A CA 1
ATOM 685 C C . TYR A 1 82 ? 4.023 -2.470 9.587 1.00 65.56 82 TYR A C 1
ATOM 687 O O . TYR A 1 82 ? 4.889 -2.288 10.432 1.00 65.56 82 TYR A O 1
ATOM 695 N N . TRP A 1 83 ? 2.840 -1.865 9.677 1.00 67.19 83 TRP A N 1
ATOM 696 C CA . TRP A 1 83 ? 2.455 -0.967 10.770 1.00 67.19 83 TRP A CA 1
ATOM 697 C C . TRP A 1 83 ? 1.561 -1.645 11.814 1.00 67.19 83 TRP A C 1
ATOM 699 O O . TRP A 1 83 ? 0.929 -0.970 12.628 1.00 67.19 83 TRP A O 1
ATOM 709 N N . ARG A 1 84 ? 1.506 -2.981 11.812 1.00 74.19 84 ARG A N 1
ATOM 710 C CA . ARG A 1 84 ? 0.708 -3.752 12.759 1.00 74.19 84 ARG A CA 1
ATOM 711 C C . ARG A 1 84 ? 1.289 -3.587 14.155 1.00 74.19 84 ARG A C 1
ATOM 713 O O . ARG A 1 84 ? 2.472 -3.842 14.376 1.00 74.19 84 ARG A O 1
ATOM 720 N N . VAL A 1 85 ? 0.433 -3.216 15.102 1.00 75.31 85 VAL A N 1
ATOM 721 C CA . VAL A 1 85 ? 0.808 -3.180 16.514 1.00 75.31 85 VAL A CA 1
ATOM 722 C C . VAL A 1 85 ? 1.024 -4.606 17.018 1.00 75.31 85 VAL A C 1
ATOM 724 O O . VAL A 1 85 ? 0.166 -5.477 16.864 1.00 75.31 85 VAL A O 1
ATOM 727 N N . GLN A 1 86 ? 2.190 -4.833 17.610 1.00 78.69 86 GLN A N 1
ATOM 728 C CA . GLN A 1 86 ? 2.560 -6.056 18.310 1.00 78.69 86 GLN A CA 1
ATOM 729 C C . GLN A 1 86 ? 2.647 -5.750 19.802 1.00 78.69 86 GLN A C 1
ATOM 731 O O . GLN A 1 86 ? 3.354 -4.826 20.197 1.00 78.69 86 GLN A O 1
ATOM 736 N N . SER A 1 87 ? 1.963 -6.535 20.629 1.00 79.44 87 SER A N 1
ATOM 737 C CA . SER A 1 87 ? 1.980 -6.359 22.083 1.00 79.44 87 SER A CA 1
ATOM 738 C C . SER A 1 87 ? 2.917 -7.377 22.730 1.00 79.44 87 SER A C 1
ATOM 740 O O . SER A 1 87 ? 2.775 -8.582 22.524 1.00 79.44 87 SER A O 1
ATOM 742 N N . ALA A 1 88 ? 3.868 -6.905 23.536 1.00 77.25 88 ALA A N 1
ATOM 743 C CA . ALA A 1 88 ? 4.780 -7.747 24.310 1.00 77.25 88 ALA A CA 1
ATOM 744 C C . ALA A 1 88 ? 5.073 -7.109 25.676 1.00 77.25 88 ALA A C 1
ATOM 746 O O . ALA A 1 88 ? 5.368 -5.920 25.765 1.00 77.25 88 ALA A O 1
ATOM 747 N N . ASN A 1 89 ? 5.013 -7.897 26.757 1.00 83.88 89 ASN A N 1
ATOM 748 C CA . ASN A 1 89 ? 5.294 -7.437 28.129 1.00 83.88 89 ASN A CA 1
ATOM 749 C C . ASN A 1 89 ? 4.517 -6.166 28.541 1.00 83.88 89 ASN A C 1
ATOM 751 O O . ASN A 1 89 ? 5.069 -5.272 29.183 1.00 83.88 89 ASN A O 1
ATOM 755 N N . GLY A 1 90 ? 3.246 -6.065 28.137 1.00 82.38 90 GLY A N 1
ATOM 756 C CA . GLY A 1 90 ? 2.385 -4.918 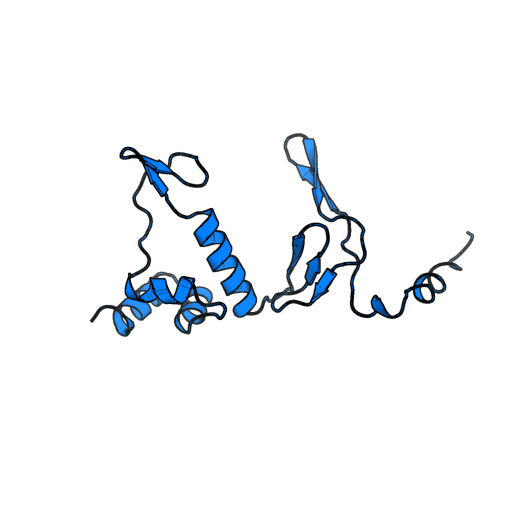28.452 1.00 82.38 90 GLY A CA 1
ATOM 757 C C . GLY A 1 90 ? 2.749 -3.622 27.721 1.00 82.38 90 GLY A C 1
ATOM 758 O O . GLY A 1 90 ? 2.332 -2.549 28.150 1.00 82.38 90 GLY A O 1
ATOM 759 N N . ARG A 1 91 ? 3.547 -3.700 26.650 1.00 81.69 91 ARG A N 1
ATOM 760 C CA . ARG A 1 91 ? 3.874 -2.573 25.773 1.00 81.69 91 ARG A CA 1
ATOM 761 C C . ARG A 1 91 ? 3.506 -2.903 24.337 1.00 81.69 91 ARG A C 1
ATOM 763 O O . ARG A 1 91 ? 3.645 -4.049 23.910 1.00 81.69 91 ARG A O 1
ATOM 770 N N . ASP A 1 92 ? 3.106 -1.871 23.614 1.00 84.94 92 ASP A N 1
ATOM 771 C CA . ASP A 1 92 ? 2.754 -1.945 22.206 1.00 84.94 92 ASP A CA 1
ATOM 772 C C . ASP A 1 92 ? 3.903 -1.425 21.349 1.00 84.94 92 ASP A C 1
ATOM 774 O O . ASP A 1 92 ? 4.543 -0.422 21.675 1.00 84.94 92 ASP A O 1
ATOM 778 N N . PHE A 1 93 ? 4.178 -2.132 20.257 1.00 82.31 93 PHE A N 1
ATOM 779 C CA . PHE A 1 93 ? 5.290 -1.863 19.357 1.00 82.31 9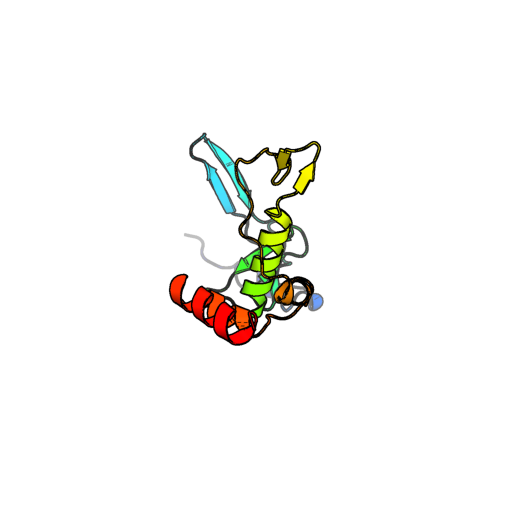3 PHE A CA 1
ATOM 780 C C . PHE A 1 93 ? 4.823 -1.835 17.908 1.00 82.31 93 PHE A C 1
ATOM 782 O O . PHE A 1 93 ? 4.006 -2.653 17.495 1.00 82.31 93 PHE A O 1
ATOM 789 N N . ILE A 1 94 ? 5.425 -0.956 17.111 1.00 77.31 94 ILE A N 1
ATOM 790 C CA . ILE A 1 94 ? 5.353 -0.998 15.652 1.00 77.31 94 ILE A CA 1
ATOM 791 C C . ILE A 1 94 ? 6.778 -1.031 15.115 1.00 77.31 94 ILE A C 1
ATOM 793 O O . ILE A 1 94 ? 7.577 -0.147 15.415 1.00 77.31 94 ILE A O 1
ATOM 797 N N . ASN A 1 95 ? 7.119 -2.066 14.343 1.00 76.94 95 ASN A N 1
ATOM 798 C CA . ASN A 1 95 ? 8.483 -2.284 13.837 1.00 76.94 95 ASN A CA 1
ATOM 799 C C . ASN A 1 95 ? 9.564 -2.211 14.935 1.00 76.94 95 ASN A C 1
ATOM 801 O O . ASN A 1 95 ? 10.638 -1.651 14.729 1.00 76.94 95 ASN A O 1
ATOM 805 N N . GLY A 1 96 ? 9.262 -2.738 16.127 1.00 78.44 96 GLY A N 1
ATOM 806 C CA . GLY A 1 96 ? 10.168 -2.716 17.281 1.00 78.44 96 GLY A CA 1
ATOM 807 C C . GLY A 1 96 ? 10.261 -1.371 18.014 1.00 78.44 96 GLY A C 1
ATOM 808 O O . GLY A 1 96 ? 10.966 -1.282 19.016 1.00 78.44 96 GLY A O 1
ATOM 809 N N . VAL A 1 97 ? 9.539 -0.339 17.567 1.00 80.19 97 VAL A N 1
ATOM 810 C CA . VAL A 1 97 ? 9.466 0.967 18.234 1.00 80.19 97 VAL A CA 1
ATOM 811 C C . VAL A 1 97 ? 8.244 0.996 19.155 1.00 80.19 97 VAL A C 1
ATOM 813 O O . VAL A 1 97 ? 7.144 0.719 18.678 1.00 80.19 97 VAL A O 1
ATOM 816 N N . PRO A 1 98 ? 8.393 1.316 20.454 1.00 83.62 98 PRO A N 1
ATOM 817 C CA . PRO A 1 98 ? 7.258 1.402 21.364 1.00 83.62 98 PRO A CA 1
ATOM 818 C C . PRO A 1 98 ? 6.349 2.579 20.993 1.00 83.62 98 PRO A C 1
ATOM 820 O O . PRO A 1 98 ? 6.839 3.674 20.712 1.00 83.62 98 PRO A O 1
ATOM 823 N N . VAL A 1 99 ? 5.033 2.370 21.028 1.00 79.94 99 VAL A N 1
ATOM 824 C CA . VAL A 1 99 ? 4.033 3.399 20.709 1.00 79.94 99 VAL A CA 1
ATOM 825 C C . VAL A 1 99 ? 3.013 3.560 21.843 1.00 79.94 99 VAL A C 1
ATOM 827 O O . VAL A 1 99 ? 2.616 2.566 22.450 1.00 79.94 99 VAL A O 1
ATOM 830 N N . PRO A 1 100 ? 2.590 4.796 22.170 1.00 69.88 100 PRO A N 1
ATOM 831 C CA . PRO A 1 100 ? 1.485 5.024 23.091 1.00 69.88 100 PRO A CA 1
ATOM 832 C C . PRO A 1 100 ? 0.136 4.885 22.365 1.00 69.88 100 PRO A C 1
ATOM 834 O O . PRO A 1 100 ? -0.092 5.551 21.358 1.00 69.88 100 PRO A O 1
ATOM 837 N N . GLY A 1 101 ? -0.775 4.076 22.911 1.00 63.25 101 GLY A N 1
ATOM 838 C CA . GLY A 1 101 ? -2.176 4.007 22.477 1.00 63.25 101 GLY A CA 1
ATOM 839 C C . GLY A 1 101 ? -2.610 2.645 21.934 1.00 63.25 101 GLY A C 1
ATOM 840 O O . GLY A 1 101 ? -1.791 1.838 21.508 1.00 63.25 101 GLY A O 1
ATOM 841 N N . LEU A 1 102 ? -3.925 2.411 21.955 1.00 59.25 102 LEU A N 1
ATOM 842 C CA . LEU A 1 102 ? -4.543 1.228 21.362 1.00 59.25 102 LEU A CA 1
ATOM 843 C C . LEU A 1 102 ? -4.707 1.459 19.850 1.00 59.25 102 LEU A C 1
ATOM 845 O O . LEU A 1 102 ? -5.209 2.518 19.469 1.00 59.25 102 LEU A O 1
ATOM 849 N N . PRO A 1 103 ? -4.308 0.512 18.982 1.00 61.12 103 PRO A N 1
ATOM 850 C CA . PRO A 1 103 ? -4.598 0.612 17.555 1.00 61.12 103 PRO A CA 1
ATOM 851 C C . PRO A 1 103 ? -6.109 0.671 17.336 1.00 61.12 103 PRO A C 1
ATOM 853 O O . PRO A 1 103 ? -6.842 -0.050 18.013 1.00 61.12 103 PRO A O 1
ATOM 856 N N . ASP A 1 104 ? -6.565 1.458 16.357 1.00 60.81 104 ASP A N 1
ATOM 857 C CA . ASP A 1 104 ? -7.952 1.384 15.895 1.00 60.81 104 ASP A CA 1
ATOM 858 C C . ASP A 1 104 ? -8.226 -0.048 15.412 1.00 60.81 104 ASP A C 1
ATOM 860 O O . ASP A 1 104 ? -7.645 -0.486 14.406 1.00 60.81 104 ASP A O 1
ATOM 864 N N . PRO A 1 105 ? -9.064 -0.822 16.126 1.00 60.78 105 PRO A N 1
ATOM 865 C CA . PRO A 1 105 ? -9.269 -2.208 15.780 1.00 60.78 105 PRO A CA 1
ATOM 866 C C . PRO A 1 105 ? -10.073 -2.270 14.487 1.00 60.78 105 PRO A C 1
ATOM 868 O O . PRO A 1 105 ? -11.147 -1.680 14.351 1.00 60.78 105 PRO A O 1
ATOM 871 N N . VAL A 1 106 ? -9.564 -3.038 13.529 1.00 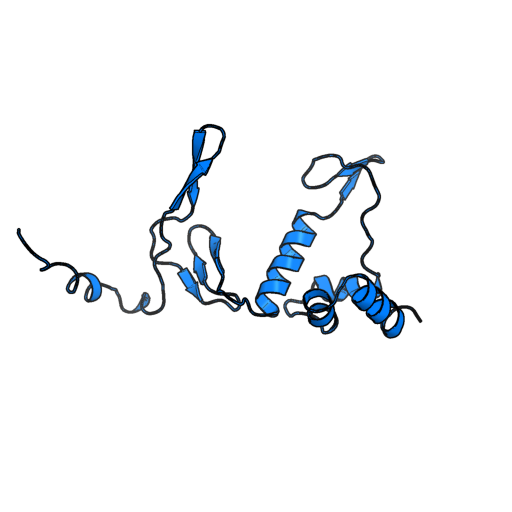64.94 106 VAL A N 1
ATOM 872 C CA . VAL A 1 106 ? -10.377 -3.482 12.400 1.00 64.94 106 VAL A CA 1
ATOM 873 C C . VAL A 1 106 ? -11.498 -4.344 12.976 1.00 64.94 106 VAL A C 1
ATOM 875 O O . VAL A 1 106 ? -11.185 -5.260 13.746 1.00 64.94 106 VAL A O 1
ATOM 878 N N . PRO A 1 107 ? -12.777 -4.089 12.635 1.00 72.19 107 PRO A N 1
ATOM 879 C CA . PRO A 1 107 ? -13.863 -4.956 13.062 1.00 72.19 107 PRO A CA 1
ATOM 880 C C . PRO A 1 107 ? -13.512 -6.410 12.757 1.00 72.19 107 PRO A C 1
ATOM 882 O O . PRO A 1 107 ? -13.033 -6.712 11.664 1.00 72.19 107 PRO A O 1
ATOM 885 N N . GLN A 1 108 ? -13.732 -7.305 13.719 1.00 74.12 108 GLN A N 1
ATOM 886 C CA . GLN A 1 108 ? -13.299 -8.700 13.608 1.00 74.12 108 GLN A CA 1
ATOM 887 C C . GLN A 1 108 ? -13.844 -9.380 12.342 1.00 74.12 108 GLN A C 1
ATOM 889 O O . GLN A 1 108 ? -13.141 -10.175 11.725 1.00 74.12 108 GLN A O 1
ATOM 894 N N . ALA A 1 109 ? -15.045 -8.984 11.911 1.00 78.12 109 ALA A N 1
ATOM 895 C CA . ALA A 1 109 ? -15.684 -9.435 10.678 1.00 78.12 109 ALA A CA 1
ATOM 896 C C . ALA A 1 109 ? -14.868 -9.167 9.399 1.00 78.12 109 ALA A C 1
ATOM 898 O O . ALA A 1 109 ? -15.053 -9.874 8.421 1.00 78.12 109 ALA A O 1
ATOM 899 N N . LEU A 1 110 ? -13.968 -8.176 9.396 1.00 76.88 110 LEU A N 1
ATOM 900 C CA . LEU A 1 110 ? -13.148 -7.829 8.229 1.00 76.88 110 LEU A CA 1
ATOM 901 C C . LEU A 1 110 ? -11.739 -8.438 8.286 1.00 76.88 110 LEU A C 1
ATOM 903 O O . LEU A 1 110 ? -10.926 -8.176 7.401 1.00 76.88 110 LEU A O 1
ATOM 907 N N . GLN A 1 111 ? -11.394 -9.196 9.337 1.00 77.75 111 GLN A N 1
ATOM 908 C CA . GLN A 1 111 ? -10.042 -9.752 9.462 1.00 77.75 111 GLN A CA 1
ATOM 909 C C . GLN A 1 111 ? -9.739 -10.803 8.395 1.00 77.75 111 GLN A C 1
ATOM 911 O O . GLN A 1 111 ? -8.614 -10.840 7.904 1.00 77.75 111 GLN A O 1
ATOM 916 N N . SER A 1 112 ? -10.723 -11.624 8.020 1.00 80.94 112 SER A N 1
ATOM 917 C CA . SER A 1 112 ? -10.573 -12.607 6.940 1.00 80.94 112 SER A CA 1
ATOM 918 C C . SER A 1 112 ? -10.240 -11.932 5.616 1.00 80.94 112 SER A C 1
ATOM 920 O O . SER A 1 112 ? -9.352 -12.380 4.893 1.00 80.94 112 SER A O 1
ATOM 922 N N . ASP A 1 113 ? -10.879 -10.796 5.342 1.00 83.56 113 ASP A N 1
ATOM 923 C CA . ASP A 1 113 ? -10.684 -10.072 4.093 1.00 83.56 113 ASP A CA 1
ATOM 924 C C . ASP A 1 113 ? -9.233 -9.618 3.944 1.00 83.56 113 ASP A C 1
ATOM 926 O O . ASP A 1 113 ? -8.687 -9.687 2.853 1.00 83.56 113 ASP A O 1
ATOM 930 N N . LEU A 1 114 ? -8.557 -9.240 5.039 1.00 79.19 114 LEU A N 1
ATOM 931 C CA . LEU A 1 114 ? -7.150 -8.815 5.016 1.00 79.19 114 LEU A CA 1
ATOM 932 C C . LEU A 1 114 ? -6.186 -9.910 4.528 1.00 79.19 114 LEU A C 1
ATOM 934 O O . LEU A 1 114 ? -5.090 -9.577 4.076 1.00 79.19 114 LEU A O 1
ATOM 938 N N . SER A 1 115 ? -6.567 -11.190 4.586 1.00 79.44 115 SER A N 1
ATOM 939 C CA . SER A 1 115 ? -5.768 -12.275 4.002 1.00 79.44 115 SER A CA 1
ATOM 940 C C . SER A 1 115 ? -6.020 -12.497 2.509 1.00 79.44 115 SER A C 1
ATOM 942 O O . SER A 1 115 ? -5.165 -13.074 1.834 1.00 79.44 115 SER A O 1
ATOM 944 N N . GLU A 1 116 ? -7.123 -11.982 1.964 1.00 81.88 116 GLU A N 1
ATOM 945 C CA . GLU A 1 116 ? -7.517 -12.231 0.579 1.00 81.88 116 GLU A CA 1
ATOM 946 C C . GLU A 1 116 ? -6.671 -11.425 -0.422 1.00 81.88 116 GLU A C 1
ATOM 948 O O . GLU A 1 116 ? -6.351 -10.251 -0.187 1.00 81.88 116 GLU A O 1
ATOM 953 N N . PRO A 1 117 ? -6.259 -12.036 -1.552 1.00 75.25 117 PRO A N 1
ATOM 954 C CA . PRO A 1 117 ? -5.423 -11.380 -2.551 1.00 75.25 117 PRO A CA 1
ATOM 955 C C . PRO A 1 117 ? -6.120 -10.190 -3.222 1.00 75.25 117 PRO A C 1
ATOM 957 O O . PRO A 1 117 ? -5.452 -9.193 -3.509 1.00 75.25 117 PRO A O 1
ATOM 960 N N . ASP A 1 118 ? -7.435 -10.283 -3.410 1.00 82.75 118 ASP A N 1
ATOM 961 C CA . ASP A 1 118 ? -8.271 -9.287 -4.073 1.00 82.75 118 ASP A CA 1
ATOM 962 C C . ASP A 1 118 ? -8.931 -8.314 -3.082 1.00 82.75 118 ASP A C 1
ATOM 964 O O . ASP A 1 118 ? -9.177 -8.682 -1.930 1.00 82.75 118 ASP A O 1
ATOM 968 N N . PRO A 1 119 ? -9.208 -7.061 -3.501 1.00 86.56 119 PRO A N 1
ATOM 969 C CA . PRO A 1 119 ? -9.868 -6.078 -2.654 1.00 86.56 119 PRO A CA 1
ATOM 970 C C . PRO A 1 119 ? -11.287 -6.529 -2.288 1.00 86.56 119 PRO A C 1
ATOM 972 O O . PRO A 1 119 ? -12.082 -6.808 -3.190 1.00 86.56 119 PRO A O 1
ATOM 975 N N . PRO A 1 120 ? -11.653 -6.530 -0.997 1.00 88.38 120 PRO A N 1
ATOM 976 C CA . PRO A 1 120 ? -13.033 -6.737 -0.588 1.00 88.38 120 PRO A CA 1
ATOM 977 C C . PRO A 1 120 ? -13.894 -5.528 -0.975 1.00 88.38 120 PRO A C 1
ATOM 979 O O . PRO A 1 120 ? -13.403 -4.409 -1.125 1.00 88.38 120 PRO A O 1
ATOM 982 N N . GLU A 1 121 ? -15.207 -5.730 -1.071 1.00 86.44 121 GLU A N 1
ATOM 983 C CA . GLU A 1 121 ? -16.162 -4.695 -1.499 1.00 86.44 121 GLU A CA 1
ATOM 984 C C . GLU A 1 121 ? -16.102 -3.424 -0.637 1.00 86.44 121 GLU A C 1
ATOM 986 O O . GLU A 1 121 ? -16.250 -2.317 -1.139 1.00 86.44 121 GLU A O 1
ATOM 991 N N . TRP A 1 122 ? -15.844 -3.549 0.668 1.00 87.62 122 TRP A N 1
ATOM 992 C CA . TRP A 1 122 ? -15.736 -2.380 1.544 1.00 87.62 122 TRP A CA 1
ATOM 993 C C . TRP A 1 122 ? -14.506 -1.514 1.258 1.00 87.62 122 TRP A C 1
ATOM 995 O O . TRP A 1 122 ? -14.472 -0.359 1.681 1.00 87.62 122 TRP A O 1
ATOM 1005 N N . PHE A 1 123 ? -13.490 -2.048 0.575 1.00 88.75 123 PHE A N 1
ATOM 1006 C CA . PHE A 1 123 ? -12.241 -1.332 0.353 1.00 88.75 123 PHE A CA 1
ATOM 1007 C C . PHE A 1 123 ? -12.388 -0.194 -0.663 1.00 88.75 123 PHE A C 1
ATOM 1009 O O . PHE A 1 123 ? -11.748 0.838 -0.491 1.00 88.75 123 PHE A O 1
ATOM 1016 N N . SER A 1 124 ? -13.262 -0.317 -1.668 1.00 86.25 124 SER A N 1
ATOM 1017 C CA . SER A 1 124 ? -13.579 0.821 -2.548 1.00 86.25 124 SER A CA 1
ATOM 1018 C C . SER A 1 124 ? -14.225 1.960 -1.762 1.00 86.25 124 SER A C 1
ATOM 1020 O O . SER A 1 124 ? -13.784 3.099 -1.863 1.00 86.25 124 SER A O 1
ATOM 1022 N N . VAL A 1 125 ? -15.179 1.639 -0.884 1.00 85.88 125 VAL A N 1
ATOM 1023 C CA . VAL A 1 125 ? -15.831 2.619 -0.001 1.00 85.88 125 VAL A CA 1
ATOM 1024 C C . VAL A 1 125 ? -14.811 3.281 0.931 1.00 85.88 125 VAL A C 1
ATOM 1026 O O . VAL A 1 125 ? -14.848 4.487 1.129 1.00 85.88 125 VAL A O 1
ATOM 1029 N N . PHE A 1 126 ? -13.853 2.519 1.466 1.00 84.81 126 PHE A N 1
ATOM 1030 C CA . PHE A 1 126 ? -12.757 3.073 2.269 1.00 84.81 126 PHE A CA 1
ATOM 1031 C C . PHE A 1 126 ? -11.886 4.073 1.493 1.00 84.81 126 PHE A C 1
ATOM 1033 O O . PHE A 1 126 ? -11.421 5.051 2.068 1.00 84.81 126 PHE A O 1
ATOM 1040 N N . VAL A 1 127 ? -11.632 3.812 0.210 1.00 83.69 127 VAL A N 1
ATOM 1041 C CA . VAL A 1 127 ? -10.793 4.670 -0.640 1.00 83.69 127 VAL A CA 1
ATOM 1042 C C . VAL A 1 127 ? -11.529 5.937 -1.079 1.00 83.69 127 VAL A C 1
ATOM 1044 O O . VAL A 1 127 ? -10.905 6.988 -1.204 1.00 83.69 127 VAL A O 1
ATOM 1047 N N . GLU A 1 128 ? -12.828 5.831 -1.346 1.00 81.44 128 GLU A N 1
ATOM 1048 C CA . GLU A 1 128 ? -13.620 6.894 -1.973 1.00 81.44 128 GLU A CA 1
ATOM 1049 C C . GLU A 1 128 ? -14.345 7.797 -0.971 1.00 81.44 128 GLU A C 1
ATOM 1051 O O . GLU A 1 128 ? -14.675 8.932 -1.307 1.00 81.44 128 GLU A O 1
ATOM 1056 N N . SER A 1 129 ? -14.631 7.300 0.234 1.00 78.50 129 SER A N 1
ATOM 1057 C CA . SER A 1 129 ? -15.467 7.997 1.213 1.00 78.50 129 SER A CA 1
ATOM 1058 C C . SER A 1 129 ? -14.661 8.683 2.313 1.00 78.50 129 SER A C 1
ATOM 1060 O O . SER A 1 129 ? -13.598 8.224 2.729 1.00 78.50 129 SER A O 1
ATOM 1062 N N . GLU A 1 130 ? -15.233 9.753 2.861 1.00 80.94 130 GLU A N 1
ATOM 1063 C CA . GLU A 1 130 ? -14.714 10.396 4.068 1.00 80.94 130 GLU A CA 1
ATOM 1064 C C . GLU A 1 130 ? -14.875 9.481 5.295 1.00 80.94 130 GLU A C 1
ATOM 1066 O O . GLU A 1 130 ? -15.752 8.611 5.360 1.00 80.94 130 GLU A O 1
ATOM 1071 N N . GLU A 1 131 ? -14.067 9.704 6.334 1.00 77.31 131 GLU A N 1
ATOM 1072 C CA . GLU A 1 131 ? -14.001 8.820 7.509 1.00 77.31 131 GLU A CA 1
ATOM 1073 C C . GLU A 1 131 ? -15.376 8.584 8.171 1.00 77.31 131 GLU A C 1
ATOM 1075 O O . GLU A 1 131 ? -15.721 7.461 8.556 1.00 77.31 131 GLU A O 1
ATOM 1080 N N . ALA A 1 132 ? -16.195 9.635 8.284 1.00 83.06 132 ALA A N 1
ATOM 1081 C CA . ALA A 1 132 ? -17.528 9.558 8.884 1.00 83.06 132 ALA A CA 1
ATOM 1082 C C . ALA A 1 132 ? -18.514 8.713 8.055 1.00 83.06 132 ALA A C 1
ATOM 1084 O O . ALA A 1 132 ? -19.418 8.080 8.613 1.00 83.06 132 ALA A O 1
ATOM 1085 N N . GLU A 1 133 ? -18.355 8.702 6.734 1.00 83.62 133 GLU A N 1
ATOM 1086 C CA . GLU A 1 133 ? -19.180 7.931 5.805 1.00 83.62 133 GLU A CA 1
ATOM 1087 C C . GLU A 1 133 ? -18.775 6.460 5.828 1.00 83.62 133 GLU A C 1
ATOM 1089 O O . GLU A 1 133 ? -19.632 5.590 6.005 1.00 83.62 133 GLU A O 1
ATOM 1094 N N . PHE A 1 134 ? -17.471 6.179 5.802 1.00 84.69 134 PHE A N 1
ATOM 1095 C CA . PHE A 1 134 ? -16.963 4.817 5.923 1.00 84.69 134 PHE A CA 1
ATOM 1096 C C . PHE A 1 134 ? -17.362 4.171 7.261 1.00 84.69 134 PHE A C 1
ATOM 1098 O O . PHE A 1 134 ? -17.858 3.042 7.298 1.00 84.69 134 PHE A O 1
ATOM 1105 N N . LYS A 1 135 ? -17.259 4.910 8.375 1.00 82.31 135 LYS A N 1
ATOM 1106 C CA . LYS A 1 135 ? -17.724 4.441 9.695 1.00 82.31 135 LYS A CA 1
ATOM 1107 C C . LYS A 1 135 ? -19.217 4.101 9.704 1.00 82.31 135 LYS A C 1
ATOM 1109 O O . LYS A 1 135 ? -19.628 3.159 10.384 1.00 82.31 135 LYS A O 1
ATOM 1114 N N . ARG A 1 136 ? -20.042 4.852 8.968 1.00 85.88 136 ARG A N 1
ATOM 1115 C CA . ARG A 1 136 ? -21.485 4.589 8.846 1.00 85.88 136 ARG A CA 1
ATOM 1116 C C . ARG A 1 136 ? -21.758 3.333 8.026 1.00 85.88 136 ARG A C 1
ATOM 1118 O O . ARG A 1 136 ? -22.556 2.507 8.461 1.00 85.88 136 ARG A O 1
ATOM 1125 N N . TYR A 1 137 ? -21.057 3.169 6.906 1.00 86.31 137 TYR A N 1
ATOM 1126 C CA . TYR A 1 137 ? -21.118 1.968 6.077 1.00 86.31 137 TYR A CA 1
ATOM 1127 C C . TYR A 1 137 ? -20.775 0.707 6.887 1.00 86.31 137 TYR A C 1
ATOM 1129 O O . TYR A 1 137 ? -21.539 -0.257 6.886 1.00 86.31 137 TYR A O 1
ATOM 1137 N N . LEU A 1 138 ? -19.684 0.736 7.665 1.00 82.94 138 LEU A N 1
ATOM 1138 C CA . LEU A 1 138 ? -19.289 -0.401 8.502 1.00 82.94 138 LEU A CA 1
ATOM 1139 C C . LEU A 1 138 ? -20.358 -0.766 9.536 1.00 82.94 138 LEU A C 1
ATOM 1141 O O . LEU A 1 138 ? -20.652 -1.947 9.723 1.00 82.94 138 LEU A O 1
ATOM 1145 N N . LYS A 1 139 ? -20.971 0.240 10.176 1.00 83.56 139 LYS A N 1
ATOM 1146 C CA . LYS A 1 139 ? -22.067 0.022 11.131 1.00 83.56 139 LYS A CA 1
ATOM 1147 C C . LYS A 1 139 ? -23.276 -0.648 10.490 1.00 83.56 139 LYS A C 1
ATOM 1149 O O . LYS A 1 139 ? -23.845 -1.550 11.086 1.00 83.56 139 LYS A O 1
ATOM 1154 N N . GLN A 1 140 ? -23.654 -0.215 9.292 1.00 84.75 140 GLN A N 1
ATOM 1155 C CA . GLN A 1 140 ? -24.817 -0.756 8.590 1.00 84.75 140 GLN A CA 1
ATOM 1156 C C . GLN A 1 140 ? -24.598 -2.177 8.071 1.00 84.75 140 GLN A C 1
ATOM 1158 O O . GLN A 1 140 ? -25.556 -2.933 8.003 1.00 84.75 140 GLN A O 1
ATOM 1163 N N . LYS A 1 141 ? -23.369 -2.530 7.681 1.00 80.81 141 LYS A N 1
ATOM 1164 C CA . LYS A 1 141 ? -23.093 -3.798 6.994 1.00 80.81 141 LYS A CA 1
ATOM 1165 C C . LYS A 1 141 ? -22.570 -4.913 7.904 1.00 80.81 141 LYS A C 1
ATOM 1167 O O . LYS A 1 141 ? -22.790 -6.078 7.593 1.00 80.81 141 LYS A O 1
ATOM 1172 N N . TYR A 1 142 ? -21.884 -4.584 9.003 1.00 76.75 142 TYR A N 1
ATOM 1173 C CA . TYR A 1 142 ? -21.131 -5.573 9.794 1.00 76.75 142 TYR A CA 1
ATOM 1174 C C . TYR A 1 142 ? -21.383 -5.547 11.310 1.00 76.75 142 TYR A C 1
ATOM 1176 O O . TYR A 1 142 ? -20.846 -6.403 12.007 1.00 76.75 142 TYR A O 1
ATOM 1184 N N . LEU A 1 143 ? -22.145 -4.586 11.844 1.00 65.25 143 LEU A N 1
ATOM 1185 C CA . LEU A 1 143 ? -22.354 -4.423 13.295 1.00 65.25 143 LEU A CA 1
ATOM 1186 C C . LEU A 1 143 ? -23.820 -4.630 13.717 1.00 65.25 143 LEU A C 1
ATOM 1188 O O . LEU A 1 143 ? -24.350 -3.847 14.505 1.00 65.25 143 LEU A O 1
ATOM 1192 N N . HIS A 1 144 ? -24.461 -5.675 13.185 1.00 56.66 144 HIS A N 1
ATOM 1193 C CA . HIS A 1 144 ? -25.764 -6.151 13.666 1.00 56.66 144 HIS A CA 1
ATOM 1194 C C . HIS A 1 144 ? -25.631 -7.001 14.930 1.00 56.66 144 HIS A C 1
ATOM 1196 O O . HIS A 1 144 ? -24.729 -7.867 14.960 1.00 56.66 144 HIS A O 1
#